Protein AF-A0A1L8STZ3-F1 (afdb_monomer)

Radius of gyration: 14.64 Å; Cα contacts (8 Å, |Δi|>4): 52; chains: 1; bounding box: 30×24×43 Å

Structure (mmCIF, N/CA/C/O backbone):
data_AF-A0A1L8STZ3-F1
#
_entry.id   AF-A0A1L8STZ3-F1
#
loop_
_atom_site.group_PDB
_atom_site.id
_atom_site.type_symbol
_atom_site.label_atom_id
_atom_site.label_alt_id
_atom_site.label_comp_id
_atom_site.label_asym_id
_atom_site.label_entity_id
_atom_site.label_seq_id
_atom_site.pdbx_PDB_ins_code
_atom_site.Cartn_x
_atom_site.Cartn_y
_atom_site.Cartn_z
_atom_site.occupancy
_atom_site.B_iso_or_equiv
_atom_site.auth_seq_id
_atom_site.auth_comp_id
_atom_site.auth_asym_id
_atom_site.auth_atom_id
_atom_site.pdbx_PDB_model_num
ATOM 1 N N . MET A 1 1 ? 14.247 11.108 -9.956 1.00 60.84 1 MET A N 1
ATOM 2 C CA . MET A 1 1 ? 12.808 11.108 -10.320 1.00 60.84 1 MET A CA 1
ATOM 3 C C . MET A 1 1 ? 11.982 10.107 -9.511 1.00 60.84 1 MET A C 1
ATOM 5 O O . MET A 1 1 ? 10.981 10.531 -8.954 1.00 60.84 1 MET A O 1
ATOM 9 N N . ASN A 1 2 ? 12.400 8.841 -9.353 1.00 67.69 2 ASN A N 1
ATOM 10 C CA . ASN A 1 2 ? 11.620 7.835 -8.601 1.00 67.69 2 ASN A CA 1
ATOM 11 C C . ASN A 1 2 ? 11.343 8.194 -7.126 1.00 67.69 2 ASN A C 1
ATOM 13 O O . ASN A 1 2 ? 10.236 7.981 -6.651 1.00 67.69 2 ASN A O 1
ATOM 17 N N . LEU A 1 3 ? 12.306 8.789 -6.411 1.00 72.31 3 LEU A N 1
ATOM 18 C CA . LEU A 1 3 ? 12.152 9.103 -4.983 1.00 72.31 3 LEU A CA 1
ATOM 19 C C . LEU A 1 3 ? 11.122 10.219 -4.726 1.00 72.31 3 LEU A C 1
ATOM 21 O O . LEU A 1 3 ? 10.260 10.079 -3.868 1.00 72.31 3 LEU A O 1
ATOM 25 N N . ILE A 1 4 ? 11.155 11.288 -5.528 1.00 82.31 4 ILE A N 1
ATOM 26 C CA . ILE A 1 4 ? 10.176 12.389 -5.463 1.00 82.31 4 ILE A CA 1
ATOM 27 C C . ILE A 1 4 ? 8.766 11.869 -5.769 1.00 82.31 4 ILE A C 1
ATOM 29 O O . ILE A 1 4 ? 7.818 12.205 -5.067 1.00 82.31 4 ILE A O 1
ATOM 33 N N . TYR A 1 5 ? 8.636 11.003 -6.777 1.00 82.38 5 TYR A N 1
ATOM 34 C CA . TYR A 1 5 ? 7.362 10.382 -7.126 1.00 82.38 5 TYR A CA 1
ATOM 35 C C . TYR A 1 5 ? 6.801 9.521 -5.985 1.00 82.38 5 TYR A C 1
ATOM 37 O O . TYR A 1 5 ? 5.630 9.657 -5.643 1.00 82.38 5 TYR A O 1
ATOM 45 N N . VAL A 1 6 ? 7.634 8.691 -5.351 1.00 75.50 6 VAL A N 1
ATOM 46 C CA . VAL A 1 6 ? 7.223 7.851 -4.214 1.00 75.50 6 VAL A CA 1
ATOM 47 C C . VAL A 1 6 ? 6.782 8.694 -3.017 1.00 75.50 6 VAL A C 1
ATOM 49 O O . VAL A 1 6 ? 5.783 8.364 -2.384 1.00 75.50 6 VAL A O 1
ATOM 52 N N . ILE A 1 7 ? 7.466 9.806 -2.737 1.00 81.31 7 ILE A N 1
ATOM 53 C CA . ILE A 1 7 ? 7.073 10.732 -1.667 1.00 81.31 7 ILE A CA 1
ATOM 54 C C . ILE A 1 7 ? 5.705 11.354 -1.965 1.00 81.31 7 ILE A C 1
ATOM 56 O O . ILE A 1 7 ? 4.823 11.333 -1.108 1.00 81.31 7 ILE A O 1
ATOM 60 N N . ILE A 1 8 ? 5.496 11.863 -3.182 1.00 84.50 8 ILE A N 1
ATOM 61 C CA . ILE A 1 8 ? 4.207 12.448 -3.582 1.00 84.50 8 ILE A CA 1
ATOM 62 C C . ILE A 1 8 ? 3.096 11.396 -3.509 1.00 84.50 8 ILE A C 1
ATOM 64 O O . ILE A 1 8 ? 2.026 11.678 -2.976 1.00 84.50 8 ILE A O 1
ATOM 68 N N . LEU A 1 9 ? 3.356 10.180 -3.993 1.00 82.38 9 LEU A N 1
ATOM 69 C CA . LEU A 1 9 ? 2.415 9.064 -3.937 1.00 82.38 9 LEU A CA 1
ATOM 70 C C . LEU A 1 9 ? 2.063 8.698 -2.491 1.00 82.38 9 LEU A C 1
ATOM 72 O O . LEU A 1 9 ? 0.893 8.479 -2.186 1.00 82.38 9 LEU A O 1
ATOM 76 N N . PHE A 1 10 ? 3.055 8.667 -1.599 1.00 82.44 10 PHE A N 1
ATOM 77 C CA . PHE A 1 10 ? 2.851 8.381 -0.183 1.00 82.44 10 PHE A CA 1
ATOM 78 C C . PHE A 1 10 ? 1.928 9.417 0.461 1.00 82.44 10 PHE A C 1
ATOM 80 O O . PHE A 1 10 ? 0.915 9.041 1.048 1.00 82.44 10 PHE A O 1
ATOM 87 N N . PHE A 1 11 ? 2.211 10.712 0.290 1.00 83.19 11 PHE A N 1
ATOM 88 C CA . PHE A 1 11 ? 1.363 11.774 0.838 1.00 83.19 11 PHE A CA 1
ATOM 89 C C . PHE A 1 11 ? -0.027 11.800 0.198 1.00 83.19 11 PHE A C 1
ATOM 91 O O . PHE A 1 11 ? -1.019 11.914 0.912 1.00 83.19 11 PHE A O 1
ATOM 98 N N . ALA A 1 12 ? -0.130 11.642 -1.124 1.00 81.44 12 ALA A N 1
ATOM 99 C CA . ALA A 1 12 ? -1.415 11.605 -1.820 1.00 81.44 12 ALA A CA 1
ATOM 100 C C . ALA A 1 12 ? -2.283 10.430 -1.348 1.00 81.44 12 ALA A C 1
ATOM 102 O O . ALA A 1 12 ? -3.466 10.619 -1.067 1.00 81.44 12 ALA A O 1
ATOM 103 N N . SER A 1 13 ? -1.688 9.242 -1.204 1.00 78.56 13 SER A N 1
ATOM 104 C CA . SER A 1 13 ? -2.352 8.061 -0.653 1.00 78.56 13 SER A CA 1
ATOM 105 C C . SER A 1 13 ? -2.792 8.318 0.787 1.00 78.56 13 SER A C 1
ATOM 107 O O . SER A 1 13 ? -3.960 8.137 1.123 1.00 78.56 13 SER A O 1
ATOM 109 N N . HIS A 1 14 ? -1.904 8.848 1.628 1.00 76.88 14 HIS A N 1
ATOM 110 C CA . HIS A 1 14 ? -2.218 9.082 3.032 1.00 76.88 14 HIS A CA 1
ATOM 111 C C . HIS A 1 14 ? -3.338 10.116 3.226 1.00 76.88 14 HIS A C 1
ATOM 113 O O . HIS A 1 14 ? -4.259 9.866 4.002 1.00 76.88 14 HIS A O 1
ATOM 119 N N . ILE A 1 15 ? -3.314 11.217 2.466 1.00 78.94 15 ILE A N 1
ATOM 120 C CA . ILE A 1 15 ? -4.368 12.243 2.454 1.00 78.94 15 ILE A CA 1
ATOM 121 C C . ILE A 1 15 ? -5.687 11.660 1.934 1.00 78.94 15 ILE A C 1
ATOM 123 O O . ILE A 1 15 ? -6.756 11.974 2.458 1.00 78.94 15 ILE A O 1
ATOM 127 N N . TYR A 1 16 ? -5.638 10.815 0.900 1.00 77.50 16 TYR A N 1
ATOM 128 C CA . TYR A 1 16 ? -6.829 10.166 0.353 1.00 77.50 16 TYR A CA 1
ATOM 129 C C . TYR A 1 16 ? -7.492 9.239 1.379 1.00 77.50 16 TYR A C 1
ATOM 131 O O . TYR A 1 16 ? -8.717 9.251 1.522 1.00 77.50 16 TYR A O 1
ATOM 139 N N . LEU A 1 17 ? -6.686 8.478 2.123 1.00 75.38 17 LEU A N 1
ATOM 140 C CA . LEU A 1 17 ? -7.163 7.615 3.199 1.00 75.38 17 LEU A CA 1
ATOM 141 C C . LEU A 1 17 ? -7.693 8.414 4.399 1.00 75.38 17 LEU A C 1
ATOM 143 O O . LEU A 1 17 ? -8.756 8.083 4.921 1.00 75.38 17 LEU A O 1
ATOM 147 N N . GLU A 1 18 ? -7.009 9.485 4.810 1.00 68.56 18 GLU A N 1
ATOM 148 C CA . GLU A 1 18 ? -7.450 10.340 5.924 1.00 68.56 18 GLU A CA 1
ATOM 149 C C . GLU A 1 18 ? -8.746 11.097 5.622 1.00 68.56 18 GLU A C 1
ATOM 151 O O . GLU A 1 18 ? -9.568 11.281 6.516 1.00 68.56 18 GLU A O 1
ATOM 156 N N . LYS A 1 19 ? -9.002 11.448 4.356 1.00 69.44 19 LYS A N 1
ATOM 157 C CA . LYS A 1 19 ? -10.288 12.023 3.920 1.00 69.44 19 LYS A CA 1
ATOM 158 C C . LYS A 1 19 ? -11.457 11.025 3.932 1.00 69.44 19 LYS A C 1
ATOM 160 O O . LYS A 1 19 ? -12.538 11.358 3.453 1.00 69.44 19 LYS A O 1
ATOM 165 N N . GLY A 1 20 ? -11.264 9.811 4.453 1.00 61.16 20 GLY A N 1
ATOM 166 C CA . GLY A 1 20 ? -12.339 8.849 4.698 1.00 61.16 20 GLY A CA 1
ATOM 167 C C . GLY A 1 20 ? -12.873 8.158 3.443 1.00 61.16 20 GLY A C 1
ATOM 168 O O . GLY A 1 20 ? -13.889 7.478 3.514 1.00 61.16 20 GLY A O 1
ATOM 169 N N . LYS A 1 21 ? -12.191 8.263 2.293 1.00 62.75 21 LYS A N 1
ATOM 170 C CA . LYS A 1 21 ? -12.589 7.587 1.041 1.00 62.75 21 LYS A CA 1
ATOM 171 C C . LYS A 1 21 ? -12.248 6.093 1.005 1.00 62.75 21 LYS A C 1
ATOM 173 O O . LYS A 1 21 ? -12.124 5.500 -0.068 1.00 62.75 21 LYS A O 1
ATOM 178 N N . LEU A 1 22 ? -12.075 5.473 2.165 1.00 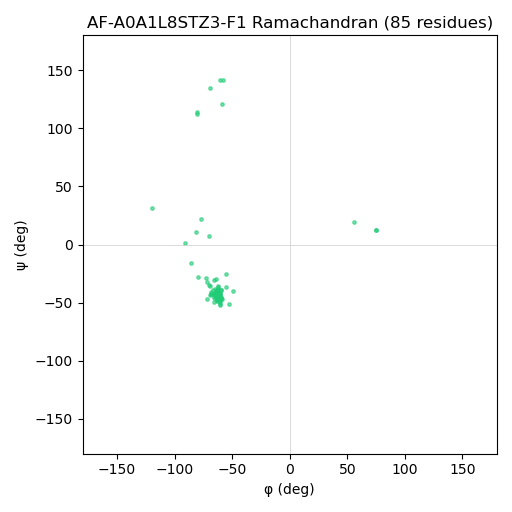63.75 22 LEU A N 1
ATOM 179 C CA . LEU A 1 22 ? -11.901 4.034 2.252 1.00 63.75 22 LEU A CA 1
ATOM 180 C C . LEU A 1 22 ? -13.289 3.393 2.174 1.00 63.75 22 LEU A C 1
ATOM 182 O O . LEU A 1 22 ? -14.096 3.627 3.071 1.00 63.75 22 LEU A O 1
ATOM 186 N N . PRO A 1 23 ? -13.596 2.627 1.111 1.00 64.00 23 PRO A N 1
ATOM 187 C CA . PRO A 1 23 ? -14.912 2.024 0.964 1.00 64.00 23 PRO A CA 1
ATOM 188 C C . PRO A 1 23 ? -15.218 1.142 2.179 1.00 64.00 23 PRO A C 1
ATOM 190 O O . PRO A 1 23 ? -14.334 0.453 2.698 1.00 64.00 23 PRO A O 1
ATOM 193 N N . GLU A 1 24 ? -16.472 1.158 2.628 1.00 62.34 24 GLU A N 1
ATOM 194 C CA . GLU A 1 24 ? -16.931 0.479 3.851 1.00 62.34 24 GLU A CA 1
ATOM 195 C C . GLU A 1 24 ? -16.596 -1.023 3.860 1.00 62.34 24 GLU A C 1
ATOM 197 O O . GLU A 1 24 ? -16.398 -1.629 4.915 1.00 62.34 24 GLU A O 1
ATOM 202 N N . THR A 1 25 ? -16.446 -1.623 2.676 1.00 63.25 25 THR A N 1
ATOM 203 C CA . THR A 1 25 ? -15.969 -2.996 2.487 1.00 63.25 25 THR A CA 1
ATOM 204 C C . THR A 1 25 ? -14.558 -3.197 3.043 1.00 63.25 25 THR A C 1
ATOM 206 O O . THR A 1 25 ? -14.326 -4.138 3.796 1.00 63.25 25 THR A O 1
ATOM 209 N N . LEU A 1 26 ? -13.617 -2.290 2.770 1.00 63.56 26 LEU A N 1
ATOM 210 C CA . LEU A 1 26 ? -12.254 -2.327 3.318 1.00 63.56 26 LEU A CA 1
ATOM 211 C C . LEU A 1 26 ? -12.213 -1.953 4.806 1.00 63.56 26 LEU A C 1
ATOM 213 O O . LEU A 1 26 ? -11.359 -2.453 5.546 1.00 63.56 26 LEU A O 1
ATOM 217 N N . GLN A 1 27 ? -13.146 -1.126 5.279 1.00 65.62 27 GLN A N 1
ATOM 218 C CA . GLN A 1 27 ? -13.268 -0.800 6.704 1.00 65.62 27 GLN A CA 1
ATOM 219 C C . GLN A 1 27 ? -13.808 -1.968 7.542 1.00 65.62 27 GLN A C 1
ATOM 221 O O . GLN A 1 27 ? -13.335 -2.163 8.661 1.00 65.62 27 GLN A O 1
ATOM 226 N N . ASN A 1 28 ? -14.674 -2.819 6.993 1.00 66.31 28 ASN A N 1
ATOM 227 C CA . ASN A 1 28 ? -15.209 -3.985 7.709 1.00 66.31 28 ASN A CA 1
ATOM 228 C C . ASN A 1 28 ? -14.320 -5.240 7.628 1.00 66.31 28 ASN A C 1
ATOM 230 O O . ASN A 1 28 ? -14.455 -6.162 8.435 1.00 66.31 28 ASN A O 1
ATOM 234 N N . ILE A 1 29 ? -13.360 -5.291 6.700 1.00 72.88 29 ILE A N 1
ATOM 235 C CA . ILE A 1 29 ? -12.428 -6.422 6.596 1.00 72.88 29 ILE A CA 1
ATOM 236 C C . ILE A 1 29 ? -11.462 -6.450 7.798 1.00 72.88 29 ILE A C 1
ATOM 2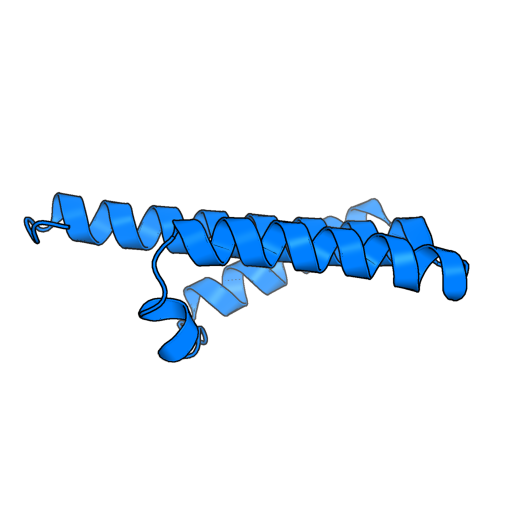38 O O . ILE A 1 29 ? -10.874 -5.430 8.172 1.00 72.88 29 I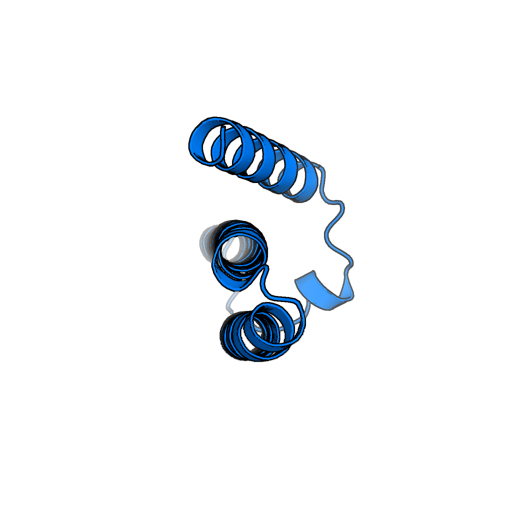LE A O 1
ATOM 242 N N . LYS A 1 30 ? -11.257 -7.634 8.401 1.00 74.69 30 LYS A N 1
ATOM 243 C CA . LYS A 1 30 ? -10.274 -7.827 9.487 1.00 74.69 30 LYS A CA 1
ATOM 244 C C . LYS A 1 30 ? -8.861 -7.503 8.995 1.00 74.69 30 LYS A C 1
ATOM 246 O O . LYS A 1 30 ? -8.483 -7.906 7.898 1.00 74.69 30 LYS A O 1
ATOM 251 N N . LEU A 1 31 ? -8.047 -6.880 9.851 1.00 74.88 31 LEU A N 1
ATOM 252 C CA . LEU A 1 31 ? -6.667 -6.477 9.538 1.00 74.88 31 LEU A CA 1
ATOM 253 C C . LEU A 1 31 ? -5.835 -7.613 8.906 1.00 74.88 31 LEU A C 1
ATOM 255 O O . LEU A 1 31 ? -5.128 -7.388 7.930 1.00 74.88 31 LEU A O 1
ATOM 259 N N . ARG A 1 32 ? -5.999 -8.853 9.391 1.00 74.69 32 ARG A N 1
ATOM 260 C CA . ARG A 1 32 ? -5.330 -10.054 8.853 1.00 74.69 32 ARG A CA 1
ATOM 261 C C . ARG A 1 32 ? -5.561 -10.290 7.353 1.00 74.69 32 ARG A C 1
ATOM 263 O O . ARG A 1 32 ? -4.648 -10.716 6.658 1.00 74.69 32 ARG A O 1
ATOM 270 N N . TYR A 1 33 ? -6.758 -9.997 6.844 1.00 76.50 33 TYR A N 1
ATOM 271 C CA . TYR A 1 33 ? -7.075 -10.169 5.424 1.00 76.50 33 TYR A CA 1
ATOM 272 C C . TYR A 1 33 ? -6.543 -9.011 4.578 1.00 76.50 33 TYR A C 1
ATOM 274 O O . TYR A 1 33 ? -6.204 -9.228 3.424 1.00 76.50 33 TYR A O 1
ATOM 282 N N . ILE A 1 34 ? -6.411 -7.806 5.146 1.00 81.62 34 ILE A N 1
ATOM 283 C CA . ILE A 1 34 ? -5.735 -6.683 4.476 1.00 81.62 34 ILE A CA 1
ATOM 284 C C . ILE A 1 34 ? -4.237 -6.971 4.353 1.00 81.62 34 ILE A C 1
ATOM 286 O O . ILE A 1 34 ? -3.668 -6.748 3.291 1.00 81.62 34 ILE A O 1
ATOM 290 N N . LEU A 1 35 ? -3.619 -7.547 5.389 1.00 82.88 35 LEU A N 1
ATOM 291 C CA . LEU A 1 35 ? -2.230 -8.012 5.343 1.00 82.88 35 LEU A CA 1
ATOM 292 C C . LEU A 1 35 ? -2.036 -9.090 4.265 1.00 82.88 3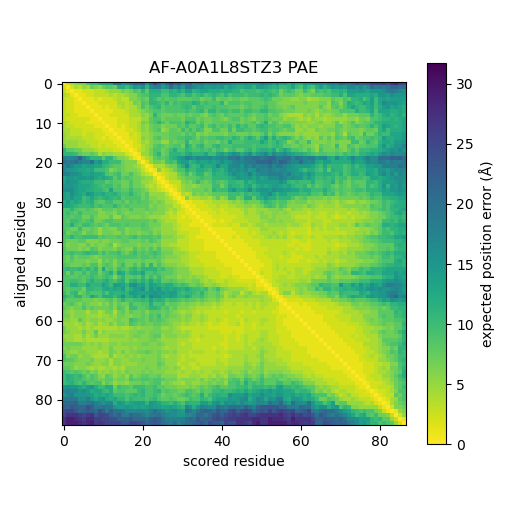5 LEU A C 1
ATOM 294 O O . LEU A 1 35 ? -1.198 -8.922 3.381 1.00 82.88 35 LEU A O 1
ATOM 298 N N . LEU A 1 36 ? -2.857 -10.145 4.265 1.00 84.19 36 LEU A N 1
ATOM 299 C CA . LEU A 1 36 ? -2.810 -11.187 3.228 1.00 84.19 36 LEU A CA 1
ATOM 300 C C . LEU A 1 36 ? -3.076 -10.628 1.822 1.00 84.19 36 LEU A C 1
ATOM 302 O O . LEU A 1 36 ? -2.368 -10.969 0.877 1.00 84.19 36 LEU A O 1
ATOM 306 N N . GLY A 1 37 ? -4.059 -9.736 1.686 1.00 84.19 37 GLY A N 1
ATOM 307 C CA . GLY A 1 37 ? -4.391 -9.079 0.423 1.00 84.19 37 GLY A CA 1
ATOM 308 C C . GLY A 1 37 ? -3.258 -8.195 -0.093 1.00 84.19 37 GLY A C 1
ATOM 309 O O . GLY A 1 37 ? -2.945 -8.244 -1.277 1.00 84.19 37 GLY A O 1
ATOM 310 N N . SER A 1 38 ? -2.590 -7.446 0.788 1.00 84.94 38 SER A N 1
ATOM 311 C CA . SER A 1 38 ? -1.426 -6.631 0.427 1.00 84.94 38 SER A CA 1
ATOM 312 C C . SER A 1 38 ? -0.241 -7.481 -0.028 1.00 84.94 38 SER A C 1
ATOM 314 O O . SER A 1 38 ? 0.417 -7.140 -1.008 1.00 84.94 38 SER A O 1
ATOM 316 N N . LEU A 1 39 ? -0.024 -8.634 0.611 1.00 87.19 39 LEU A N 1
ATOM 317 C CA . LEU A 1 39 ? 1.009 -9.582 0.207 1.00 87.19 39 LEU A CA 1
ATOM 318 C C . LEU A 1 39 ? 0.717 -10.143 -1.192 1.00 87.19 39 LEU A C 1
ATOM 320 O O . LEU A 1 39 ? 1.597 -10.153 -2.051 1.00 87.19 39 LEU A O 1
ATOM 324 N N . GLY A 1 40 ? -0.538 -10.528 -1.446 1.00 88.44 40 GLY A N 1
ATOM 325 C CA . GLY A 1 40 ? -0.991 -10.962 -2.768 1.00 88.44 40 GLY A CA 1
ATOM 326 C C . GLY A 1 40 ? -0.875 -9.863 -3.828 1.00 88.44 40 GLY A C 1
ATOM 327 O O . GLY A 1 40 ? -0.420 -10.128 -4.938 1.00 88.44 40 GLY A O 1
ATOM 328 N N . ALA A 1 41 ? -1.215 -8.619 -3.484 1.00 86.50 41 ALA A N 1
ATOM 329 C CA . ALA A 1 41 ? -1.113 -7.475 -4.387 1.00 86.50 41 ALA A CA 1
ATOM 330 C C . ALA A 1 41 ? 0.342 -7.168 -4.767 1.00 86.50 41 ALA A C 1
ATOM 332 O O . ALA A 1 41 ? 0.625 -6.942 -5.942 1.00 86.50 41 ALA A O 1
ATOM 333 N N . ILE A 1 42 ? 1.272 -7.212 -3.808 1.00 89.38 42 ILE A N 1
ATOM 334 C CA . ILE A 1 42 ? 2.708 -7.044 -4.074 1.00 89.38 42 ILE A CA 1
ATOM 335 C C . ILE A 1 42 ? 3.228 -8.202 -4.932 1.00 89.38 42 ILE A C 1
ATOM 337 O O . ILE A 1 42 ? 3.971 -7.974 -5.882 1.00 89.38 42 ILE A O 1
ATOM 341 N N . PHE A 1 43 ? 2.806 -9.438 -4.659 1.00 88.38 43 PHE A N 1
ATOM 342 C CA . PHE A 1 43 ? 3.211 -10.589 -5.464 1.00 88.38 43 PHE A CA 1
ATOM 343 C C . PHE A 1 43 ? 2.726 -10.476 -6.918 1.00 88.38 43 PHE A C 1
ATOM 345 O O . PHE A 1 43 ? 3.511 -10.638 -7.852 1.00 88.38 43 PHE A O 1
ATOM 35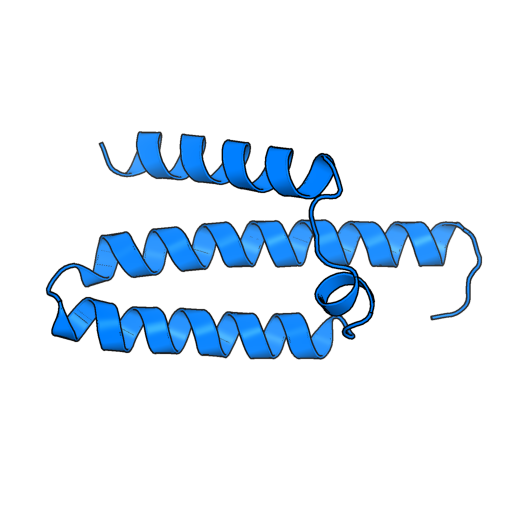2 N N . LEU A 1 44 ? 1.462 -10.098 -7.129 1.00 87.62 44 LEU A N 1
ATOM 353 C CA . LEU A 1 44 ? 0.922 -9.816 -8.462 1.00 87.62 44 LEU A CA 1
ATOM 354 C C . LEU A 1 44 ? 1.639 -8.643 -9.141 1.00 87.62 44 LEU A C 1
ATOM 356 O O . LEU A 1 44 ? 1.908 -8.710 -10.339 1.00 87.62 44 LEU A O 1
ATOM 360 N N . ALA A 1 45 ? 1.997 -7.600 -8.388 1.00 86.94 45 ALA A N 1
ATOM 361 C CA . ALA A 1 45 ? 2.777 -6.471 -8.892 1.00 86.94 45 ALA A CA 1
ATOM 362 C C . ALA A 1 45 ? 4.145 -6.902 -9.420 1.00 86.94 45 ALA A C 1
ATOM 364 O O . ALA A 1 45 ? 4.600 -6.383 -10.435 1.00 86.94 45 ALA A O 1
ATOM 365 N N . ILE A 1 46 ? 4.798 -7.849 -8.743 1.00 86.06 46 ILE A N 1
ATOM 366 C CA . ILE A 1 46 ? 6.081 -8.402 -9.180 1.00 86.06 46 ILE A CA 1
ATOM 367 C C . ILE A 1 46 ? 5.892 -9.159 -10.496 1.00 86.06 46 ILE A C 1
ATOM 369 O O . ILE A 1 46 ? 6.601 -8.882 -11.460 1.00 86.06 46 ILE A O 1
ATOM 373 N N . VAL A 1 47 ? 4.903 -10.055 -10.568 1.00 90.12 47 VAL A N 1
ATOM 374 C CA . VAL A 1 47 ? 4.629 -10.859 -11.773 1.00 90.12 47 VAL A CA 1
ATOM 375 C C . VAL A 1 47 ? 4.295 -9.968 -12.974 1.00 90.12 47 VAL A C 1
ATOM 377 O O . VAL A 1 47 ? 4.908 -10.098 -14.034 1.00 90.12 47 VAL A O 1
ATOM 380 N N . LEU A 1 48 ? 3.374 -9.015 -12.803 1.00 86.62 48 LEU A N 1
ATOM 381 C CA . LEU A 1 48 ? 2.997 -8.063 -13.853 1.00 86.62 48 LEU A CA 1
ATOM 382 C C . LEU A 1 48 ? 4.146 -7.118 -14.202 1.00 86.62 48 LEU A C 1
ATOM 384 O O . LEU A 1 48 ? 4.371 -6.807 -15.368 1.00 86.62 48 LEU A O 1
ATOM 388 N N . GLY A 1 49 ? 4.897 -6.678 -13.199 1.00 84.38 49 GLY A N 1
ATOM 389 C CA . GLY A 1 49 ? 6.025 -5.779 -13.368 1.00 84.38 49 GLY A CA 1
ATOM 390 C C . GLY A 1 49 ? 7.153 -6.393 -14.196 1.00 84.38 49 GLY A C 1
ATOM 391 O O . GLY A 1 49 ? 7.735 -5.703 -15.034 1.00 84.38 49 GLY A O 1
ATOM 392 N N . ILE A 1 50 ? 7.433 -7.685 -14.000 1.00 85.31 50 ILE A N 1
ATOM 393 C CA . ILE A 1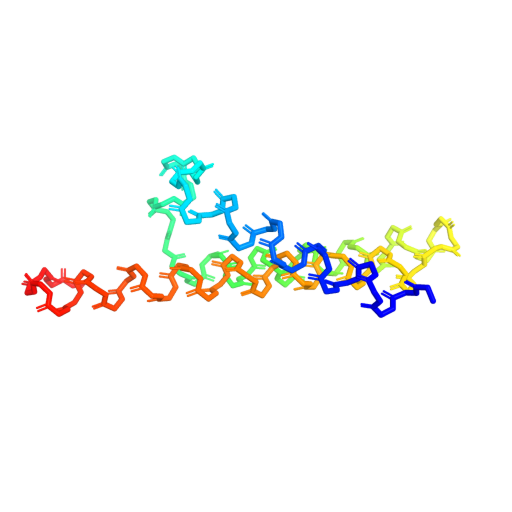 50 ? 8.388 -8.441 -14.821 1.00 85.31 50 ILE A CA 1
ATOM 394 C C . ILE A 1 50 ? 7.865 -8.561 -16.257 1.00 85.31 50 ILE A C 1
ATOM 396 O O . ILE A 1 50 ? 8.608 -8.275 -17.191 1.00 85.31 50 ILE A O 1
ATOM 400 N N . LEU A 1 51 ? 6.583 -8.900 -16.434 1.00 88.25 51 LEU A N 1
ATOM 401 C CA . LEU A 1 51 ? 5.965 -9.057 -17.756 1.00 88.25 51 LEU A CA 1
ATOM 402 C C . LEU A 1 51 ? 5.963 -7.755 -18.579 1.00 88.25 51 LEU A C 1
ATOM 404 O O . LEU A 1 51 ? 6.131 -7.783 -19.793 1.00 88.25 51 LEU A O 1
ATOM 408 N N . LEU A 1 52 ? 5.795 -6.611 -17.912 1.00 86.25 52 LEU A N 1
ATOM 409 C CA . LEU A 1 52 ? 5.756 -5.276 -18.519 1.00 86.25 52 LEU A CA 1
ATOM 410 C C . LEU A 1 52 ? 7.133 -4.591 -18.586 1.00 86.25 52 LEU A C 1
ATOM 412 O O . LEU A 1 52 ? 7.205 -3.445 -19.020 1.00 86.25 52 LEU A O 1
ATOM 416 N N . HIS A 1 53 ? 8.214 -5.243 -18.132 1.00 81.12 53 HIS A N 1
ATOM 417 C CA . HIS A 1 53 ? 9.560 -4.657 -17.996 1.00 81.12 53 HIS A CA 1
ATOM 418 C C . HIS A 1 53 ? 9.637 -3.377 -17.129 1.00 81.12 53 HIS A C 1
ATOM 420 O O . HIS A 1 53 ? 10.618 -2.635 -17.181 1.00 81.12 53 HIS A O 1
ATOM 426 N N . ILE A 1 54 ? 8.635 -3.121 -16.279 1.00 82.38 54 ILE A N 1
ATOM 427 C CA . ILE A 1 54 ? 8.534 -1.930 -15.407 1.00 82.38 54 ILE A CA 1
ATOM 428 C C . ILE A 1 54 ? 8.482 -2.360 -13.923 1.00 82.38 54 ILE A C 1
ATOM 430 O O . ILE A 1 54 ? 7.882 -1.712 -13.063 1.00 82.38 54 ILE A O 1
ATOM 434 N N . ALA A 1 55 ? 9.139 -3.479 -13.599 1.00 77.31 55 ALA A N 1
ATOM 435 C CA . ALA A 1 55 ? 9.046 -4.144 -12.300 1.00 77.31 55 ALA A CA 1
ATOM 436 C C . ALA A 1 55 ? 9.319 -3.214 -11.116 1.00 77.31 55 ALA A C 1
ATOM 438 O O . ALA A 1 55 ? 8.494 -3.110 -10.210 1.00 77.31 55 ALA A O 1
ATOM 439 N N . SER A 1 56 ? 10.430 -2.478 -11.139 1.00 79.12 56 SER A N 1
ATOM 440 C CA . SER A 1 56 ? 10.810 -1.625 -10.011 1.00 79.12 56 SER A CA 1
ATOM 441 C C . SER A 1 56 ? 9.782 -0.530 -9.728 1.00 79.12 56 SER A C 1
ATOM 443 O O . SER A 1 56 ? 9.466 -0.278 -8.570 1.00 79.12 56 SER A O 1
ATOM 445 N N . PHE A 1 57 ? 9.231 0.110 -10.761 1.00 79.12 57 PHE A N 1
ATOM 446 C CA . PHE A 1 57 ? 8.280 1.205 -10.572 1.00 79.12 57 PHE A CA 1
ATOM 447 C C . PHE A 1 57 ? 6.926 0.690 -10.072 1.00 79.12 57 PHE A C 1
ATOM 449 O O . PHE A 1 57 ? 6.401 1.198 -9.080 1.00 79.12 57 PHE A O 1
ATOM 456 N N . LEU A 1 58 ? 6.398 -0.367 -10.695 1.00 80.25 58 LEU A N 1
ATOM 457 C CA . LEU A 1 58 ? 5.101 -0.935 -10.329 1.00 80.25 58 LEU A CA 1
ATOM 458 C C . LEU A 1 58 ? 5.120 -1.506 -8.902 1.00 80.25 58 LEU A C 1
ATOM 460 O O . LEU A 1 58 ? 4.238 -1.206 -8.097 1.00 80.25 58 LEU A O 1
ATOM 464 N N . VAL A 1 59 ? 6.173 -2.246 -8.548 1.00 85.50 59 VAL A N 1
ATOM 465 C CA . VAL A 1 59 ? 6.326 -2.814 -7.201 1.00 85.50 59 VAL A CA 1
ATOM 466 C C . VAL A 1 59 ? 6.459 -1.712 -6.150 1.00 85.50 59 VAL A C 1
ATOM 468 O O . VAL A 1 59 ? 5.805 -1.795 -5.109 1.00 85.50 59 VAL A O 1
ATOM 471 N N . MET A 1 60 ? 7.225 -0.647 -6.422 1.00 83.69 60 MET A N 1
ATOM 472 C CA . MET A 1 60 ? 7.340 0.488 -5.497 1.00 83.69 60 MET A CA 1
ATOM 473 C C . MET A 1 60 ? 5.984 1.154 -5.242 1.00 83.69 60 MET A C 1
ATOM 475 O O . MET A 1 60 ? 5.639 1.386 -4.084 1.00 83.69 60 MET A O 1
ATOM 479 N N . THR A 1 61 ? 5.186 1.409 -6.287 1.00 84.69 61 THR A N 1
ATOM 480 C CA . THR A 1 61 ? 3.859 2.032 -6.115 1.00 84.69 61 THR A CA 1
ATOM 481 C C . THR A 1 61 ? 2.934 1.195 -5.241 1.00 84.69 61 THR A C 1
ATOM 483 O O . THR A 1 61 ? 2.340 1.704 -4.291 1.00 84.69 61 THR A O 1
ATOM 486 N N . ILE A 1 62 ? 2.855 -0.106 -5.519 1.00 86.31 62 ILE A N 1
ATOM 487 C CA . ILE A 1 62 ? 1.946 -1.013 -4.819 1.00 86.31 62 ILE A CA 1
ATOM 488 C C . ILE A 1 62 ? 2.404 -1.240 -3.379 1.00 86.31 62 ILE A C 1
ATOM 490 O O . ILE A 1 62 ? 1.564 -1.304 -2.480 1.00 86.31 62 ILE A O 1
ATOM 494 N N . THR A 1 63 ? 3.714 -1.276 -3.134 1.00 88.88 63 THR A N 1
ATOM 495 C CA . THR A 1 63 ? 4.275 -1.374 -1.780 1.00 88.88 63 THR A CA 1
ATOM 496 C C . THR A 1 63 ? 3.916 -0.150 -0.944 1.00 88.88 63 THR A C 1
ATOM 498 O O . THR A 1 63 ? 3.420 -0.293 0.171 1.00 88.88 63 THR A O 1
ATOM 501 N N . VAL A 1 64 ? 4.103 1.055 -1.489 1.00 86.50 64 VAL A N 1
ATOM 502 C CA . VAL A 1 64 ? 3.814 2.318 -0.791 1.00 86.50 64 VAL A CA 1
ATOM 503 C C . VAL A 1 64 ? 2.319 2.441 -0.498 1.00 86.50 64 VAL A C 1
ATOM 505 O O . VAL A 1 64 ? 1.938 2.707 0.640 1.00 86.50 64 VAL A O 1
ATOM 508 N N . CYS A 1 65 ? 1.464 2.157 -1.484 1.00 84.50 65 CYS A N 1
ATOM 509 C CA . CYS A 1 65 ? 0.015 2.148 -1.291 1.00 84.50 65 CYS A CA 1
ATOM 510 C C . CYS A 1 65 ? -0.424 1.124 -0.236 1.00 84.50 65 CYS A C 1
ATOM 512 O O . CYS A 1 65 ? -1.244 1.441 0.627 1.00 84.50 65 CYS A O 1
ATOM 514 N N . SER A 1 66 ? 0.145 -0.082 -0.270 1.00 86.50 66 SER A N 1
ATOM 515 C CA . SER A 1 66 ? -0.144 -1.133 0.710 1.00 86.50 66 SER A CA 1
ATOM 516 C C . SER A 1 66 ? 0.291 -0.733 2.119 1.00 86.50 66 SER A C 1
ATOM 518 O O . SER A 1 66 ? -0.474 -0.906 3.065 1.00 86.50 66 SER A O 1
ATOM 520 N N . ALA A 1 67 ? 1.479 -0.144 2.265 1.00 85.56 67 ALA A N 1
AT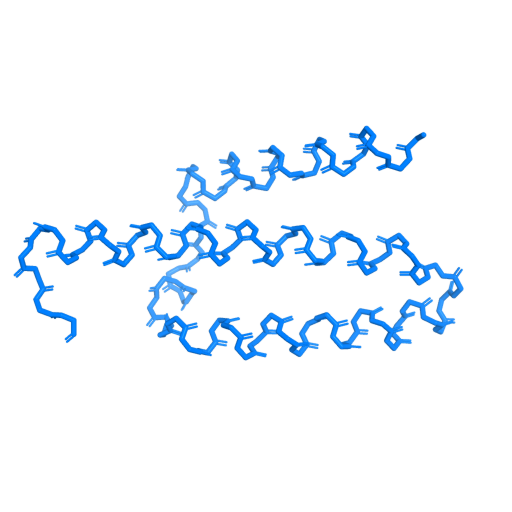OM 521 C CA . ALA A 1 67 ? 1.987 0.331 3.548 1.00 85.56 67 ALA A CA 1
ATOM 522 C C . ALA A 1 67 ? 1.091 1.429 4.142 1.00 85.56 67 ALA A C 1
ATOM 524 O O . ALA A 1 67 ? 0.714 1.337 5.311 1.00 85.56 67 ALA A O 1
ATOM 525 N N . SER A 1 68 ? 0.679 2.417 3.338 1.00 84.56 68 SER A N 1
ATOM 526 C CA . SER A 1 68 ? -0.260 3.463 3.771 1.00 84.56 68 SER A CA 1
ATOM 527 C C . SER A 1 68 ? -1.617 2.883 4.192 1.00 84.56 68 SER A C 1
ATOM 529 O O . SER A 1 68 ? -2.166 3.286 5.218 1.00 84.56 68 SER A O 1
ATOM 531 N N . LEU A 1 69 ? -2.141 1.898 3.448 1.00 82.25 69 LEU A N 1
ATOM 532 C CA . LEU A 1 69 ? -3.385 1.192 3.785 1.00 82.25 69 LEU A CA 1
ATOM 533 C C . LEU A 1 69 ? -3.295 0.436 5.110 1.00 82.25 69 LEU A C 1
ATOM 535 O O . LEU A 1 69 ? -4.197 0.548 5.944 1.00 82.25 69 LEU A O 1
ATOM 539 N N . ILE A 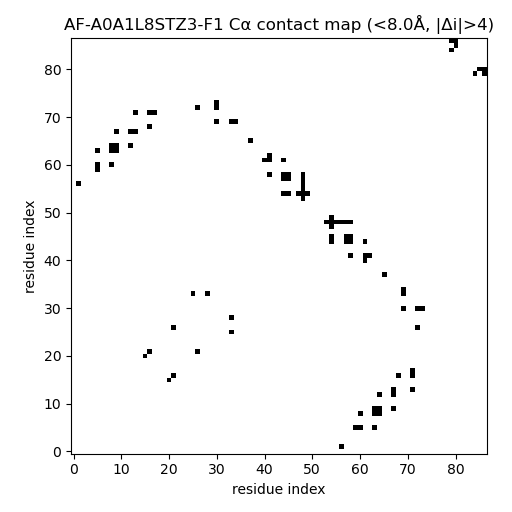1 70 ? -2.212 -0.311 5.319 1.00 85.38 70 ILE A N 1
ATOM 540 C CA . ILE A 1 70 ? -1.978 -1.045 6.565 1.00 85.38 70 ILE A CA 1
ATOM 541 C C . ILE A 1 70 ? -1.857 -0.064 7.734 1.00 85.38 70 ILE A C 1
ATOM 543 O O . ILE A 1 70 ? -2.516 -0.266 8.752 1.00 85.38 70 ILE A O 1
ATOM 547 N N . ALA A 1 71 ? -1.080 1.012 7.580 1.00 83.50 71 ALA A N 1
ATOM 548 C CA . ALA A 1 71 ? -0.871 2.014 8.622 1.00 83.50 71 ALA A CA 1
ATOM 549 C C . ALA A 1 71 ? -2.184 2.688 9.050 1.00 83.50 71 ALA A C 1
ATOM 551 O O . ALA A 1 71 ? -2.489 2.753 10.242 1.00 83.50 71 ALA A O 1
ATOM 552 N N . TYR A 1 72 ? -3.005 3.119 8.088 1.00 81.44 72 TYR A N 1
ATOM 553 C CA . TYR A 1 72 ? -4.310 3.713 8.377 1.00 81.44 72 TYR A CA 1
ATOM 554 C C . TYR A 1 72 ? -5.246 2.725 9.081 1.00 81.44 72 TYR A C 1
ATOM 556 O O . TYR A 1 72 ? -5.875 3.060 10.085 1.00 81.44 72 TYR A O 1
ATOM 564 N N . LYS A 1 73 ? -5.323 1.483 8.588 1.00 78.19 73 LYS A N 1
ATOM 565 C CA . LYS A 1 73 ? -6.188 0.462 9.187 1.00 78.19 73 LYS A CA 1
ATOM 566 C C . LYS A 1 73 ? -5.747 0.117 10.606 1.00 78.19 73 LYS A C 1
ATOM 568 O O . LYS A 1 73 ? -6.594 -0.025 11.483 1.00 78.19 73 LYS A O 1
ATOM 573 N N . TYR A 1 74 ? -4.444 -0.013 10.829 1.00 79.50 74 TYR A N 1
ATOM 574 C CA . TYR A 1 74 ? -3.881 -0.264 12.149 1.00 79.50 74 TYR A CA 1
ATOM 575 C C . TYR A 1 74 ? -4.259 0.859 13.118 1.00 79.50 74 TYR A C 1
ATOM 577 O O . TYR A 1 74 ? -4.795 0.581 14.187 1.00 79.50 74 TYR A O 1
ATOM 585 N N . ARG A 1 75 ? -4.098 2.121 12.696 1.00 76.56 75 ARG A N 1
ATOM 586 C CA . ARG A 1 75 ? -4.492 3.299 13.479 1.00 76.56 75 ARG A CA 1
ATOM 587 C C . ARG A 1 75 ? -5.986 3.307 13.806 1.00 76.56 75 ARG A C 1
ATOM 589 O O . ARG A 1 75 ? -6.347 3.519 14.953 1.00 76.56 75 ARG A O 1
ATOM 596 N N . SER A 1 76 ? -6.843 3.007 12.831 1.00 74.56 76 SER A N 1
ATOM 597 C CA . SER A 1 76 ? -8.294 2.920 13.037 1.00 74.56 76 SER A CA 1
ATOM 598 C C . SER A 1 76 ? -8.687 1.810 14.022 1.00 74.56 76 SER A C 1
ATOM 600 O O . SER A 1 76 ? -9.545 2.037 14.868 1.00 74.56 76 SER A O 1
ATOM 602 N N . LYS A 1 77 ? -8.047 0.631 13.971 1.00 70.94 77 LYS A N 1
ATOM 603 C CA . LYS A 1 77 ? -8.301 -0.447 14.946 1.00 70.94 77 LYS A CA 1
ATOM 604 C C . LYS A 1 77 ? -7.793 -0.093 16.346 1.00 70.94 77 LYS A C 1
ATOM 606 O O . LYS A 1 77 ? -8.429 -0.482 17.318 1.00 70.94 77 LYS A O 1
ATOM 611 N N . PHE A 1 78 ? -6.671 0.619 16.454 1.00 73.50 78 PHE A N 1
ATOM 612 C CA . PHE A 1 78 ? -6.169 1.116 17.738 1.00 73.50 78 PHE A CA 1
ATOM 613 C C . PHE A 1 78 ? -7.101 2.160 18.352 1.00 73.50 78 PHE A C 1
ATOM 615 O O . PHE A 1 78 ? -7.444 2.027 19.520 1.00 73.50 78 PHE A O 1
ATOM 622 N N . ASP A 1 79 ? -7.596 3.109 17.557 1.00 72.06 79 ASP A N 1
ATOM 623 C CA . ASP A 1 79 ? -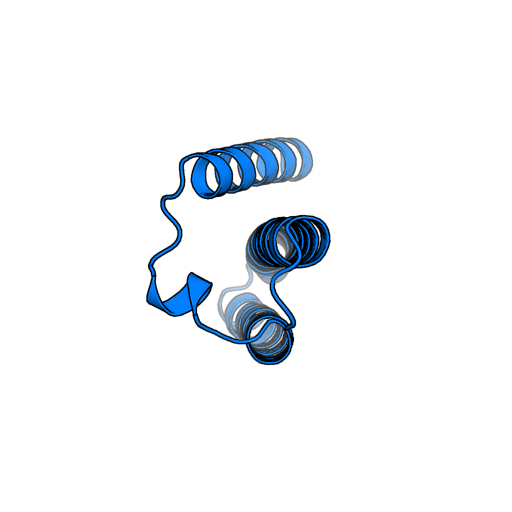8.568 4.115 18.007 1.00 72.06 79 ASP A CA 1
ATOM 624 C C . ASP A 1 79 ? -9.898 3.466 18.454 1.00 72.06 79 ASP A C 1
ATOM 626 O O . ASP A 1 79 ? -10.496 3.857 19.454 1.00 72.06 79 ASP A O 1
ATOM 630 N N . GLU A 1 80 ? -10.348 2.396 17.782 1.00 68.75 80 GLU A N 1
ATOM 631 C CA . GLU A 1 80 ? -11.495 1.590 18.240 1.00 68.75 80 GLU A CA 1
ATOM 632 C C . GLU A 1 80 ? -11.246 0.908 19.598 1.00 68.75 80 GLU A C 1
ATOM 634 O O . GLU A 1 80 ? -12.146 0.894 20.444 1.00 68.75 80 GLU A O 1
ATOM 639 N N . MET A 1 81 ? -10.041 0.364 19.811 1.00 66.50 81 MET A N 1
ATOM 640 C CA . MET A 1 81 ? -9.650 -0.271 21.076 1.00 66.50 81 MET A CA 1
ATOM 641 C C . MET A 1 81 ? -9.533 0.749 22.216 1.00 66.50 81 MET A C 1
ATOM 643 O O . MET A 1 81 ? -10.032 0.488 23.310 1.00 66.50 81 MET A O 1
ATOM 647 N N . GLU A 1 82 ? -8.942 1.922 21.969 1.00 68.06 82 GLU A N 1
ATOM 648 C CA . GLU A 1 82 ? -8.832 3.011 22.957 1.00 68.06 82 GLU A CA 1
ATOM 649 C C . GLU A 1 82 ? -10.205 3.561 23.369 1.00 68.06 82 GLU A C 1
ATOM 651 O O . GLU A 1 82 ? -10.406 3.955 24.518 1.00 68.06 82 GLU A O 1
ATOM 656 N N . ARG A 1 83 ? -11.193 3.510 22.469 1.00 73.31 83 ARG A N 1
ATOM 657 C CA . ARG A 1 83 ? -12.586 3.908 22.742 1.00 73.31 83 ARG A CA 1
ATOM 658 C C . ARG A 1 83 ? -13.414 2.824 23.445 1.00 73.31 83 ARG A C 1
ATOM 660 O O . ARG A 1 83 ? -14.633 2.968 23.552 1.00 73.31 83 ARG A O 1
ATOM 667 N N . GLY A 1 84 ? -12.780 1.752 23.925 1.00 57.47 84 GLY A N 1
ATOM 668 C CA . GLY A 1 84 ? -13.409 0.720 24.753 1.00 57.47 84 GLY A CA 1
ATOM 669 C C . GLY A 1 84 ? -14.321 -0.248 23.996 1.00 57.47 84 GLY A C 1
ATOM 670 O O . GLY A 1 84 ? -15.062 -1.003 24.625 1.00 57.47 84 GLY A O 1
ATOM 671 N N . LYS A 1 85 ? -14.288 -0.260 22.656 1.00 54.06 85 LYS A N 1
ATOM 672 C CA . LYS A 1 85 ? -14.980 -1.292 21.877 1.00 54.06 85 LYS A CA 1
ATOM 673 C C . LYS A 1 85 ? -14.106 -2.545 21.859 1.00 54.06 85 LYS A C 1
ATOM 675 O O . LYS A 1 85 ? -13.032 -2.538 21.263 1.00 54.06 85 LYS A O 1
ATOM 680 N N . SER A 1 86 ? -14.559 -3.616 22.517 1.00 46.75 86 SER A N 1
ATOM 681 C CA . SER A 1 86 ? -13.877 -4.912 22.461 1.00 46.75 86 SER A CA 1
ATOM 682 C C . SER A 1 86 ? -13.801 -5.386 21.008 1.00 46.75 86 SER A C 1
ATOM 684 O O . SER A 1 86 ? -14.832 -5.518 20.344 1.00 46.75 86 SER A O 1
ATOM 686 N N . VAL A 1 87 ? -12.579 -5.599 20.528 1.00 49.25 87 VAL A N 1
ATOM 687 C CA . VAL A 1 87 ? -12.264 -6.163 19.208 1.00 49.25 87 VAL A CA 1
ATOM 688 C C . VAL A 1 87 ? -12.586 -7.645 19.099 1.00 49.25 87 VAL A C 1
ATOM 690 O O . VAL A 1 87 ? -12.429 -8.365 20.107 1.00 49.25 87 VAL A O 1
#

pLDDT: mean 77.3, std 9.64, range [46.75, 90.12]

Organism: NCBI:txid319970

Secondary structure (DSSP, 8-state):
-HHHHHHHHHHHHHHHHHTT-S-HHHHHS-HHHHHHHHHHHHHHHHHHHHHTT-HHHHHHHHHHHHHHHHHHHHHHHHHHHHTT---

Sequence (87 aa):
MNLIYVIILFFASHIYLEKGKLPETLQNIKLRYILLGSLGAIFLAIVLGILLHIASFLVMTITVCSASLIAYKYRSKFDEMERGKSV

Solvent-accessible surface area (backbone atoms only — not comparable to full-atom values): 4857 Å² total; per-residue (Å²): 112,71,68,62,51,52,52,52,50,44,53,53,49,45,53,47,52,72,72,60,70,58,54,67,70,68,70,70,50,56,67,70,57,53,53,53,49,40,52,50,50,42,53,50,27,44,57,52,10,58,76,67,76,42,30,72,62,47,32,50,52,48,46,46,53,40,50,46,51,50,53,52,52,52,49,53,53,48,54,41,47,76,70,69,47,85,129

Foldseek 3Di:
DLVVVLVVLLVVLLVCVVVVPPPVVLLPDDLVVLVVVLVVQLVVLQVVCVVVVNNVNSSSNSNSNSVSSSVSSVVVVVVCVVVVNDD

Mean predicted aligned error: 7.98 Å